Protein AF-A0A067RL12-F1 (afdb_monomer)

Sequence (99 aa):
MVALVALTRAQLGSVHCKVGCACSDEFKPLCGNDRQTYQNECKLRCSQCEKPGLEALFSGRCEDVFAVPAPVITYTAPIPMLQLAPAPVFYPFVLRPTI

Secondary structure (DSSP, 8-state):
------------S-----SS---------EEETTS-EESSHHHHHHHTTTSTT--EEEES-GGGGGTS----S--------------------------

Organism: Zootermopsis nevadensis (NCBI:txid136037)

Solvent-accessible surface area (backbone atoms only — not comparable to full-atom values): 6890 Å² total; per-residue (Å²): 133,85,88,74,83,78,71,75,79,70,81,73,83,69,77,77,72,56,93,69,75,91,57,78,89,62,82,50,38,25,10,30,71,84,67,43,61,25,53,24,69,61,55,44,52,47,48,30,65,82,36,80,85,61,44,77,72,47,87,35,44,54,79,45,70,78,67,50,79,62,79,71,93,66,80,78,62,81,79,79,88,78,81,92,78,82,83,81,93,72,86,77,82,84,76,79,81,89,127

pLDDT: mean 70.52, std 19.01, range [41.53, 95.12]

InterPro domains:
  IPR002350 Kazal domain [PF07648] (20-51)
  IPR002350 Kazal domain [PS00282] (23-46)
  IPR002350 Kazal domain [PS51465] (11-64)
  IPR002350 Kazal domain [SM00280] (16-62)
  IPR036058 Kazal domain superfamily [SSF100895] (15-62)

Nearest PDB structures (foldseek):
  1ds3-assembly1_I  TM=9.195E-01  e=2.120E-04  Meleagris gallopavo
  2sgd-assembly1_I  TM=7.845E-01  e=2.598E-04  Meleagris gallopavo
  2gkv-assembly2_B  TM=7.992E-01  e=5.479E-04  Meleagris gallopavo
  1ppf-assembly1_I  TM=7.217E-01  e=2.976E-04  Meleagris gallopavo
  2ovo-assembly1_A  TM=7.107E-01  e=8.807E-04  Lophura nycthemera

Mean predicted aligned error: 17.04 Å

Radius of gyration: 22.07 Å; Cα contacts (8 Å, |Δi|>4): 86; chains: 1; bounding box: 67×44×42 Å

Structure (mmCIF, N/CA/C/O backbone):
data_AF-A0A067RL12-F1
#
_entry.id   AF-A0A067RL12-F1
#
loop_
_atom_site.group_PDB
_atom_site.id
_atom_site.type_symbol
_atom_site.label_atom_id
_atom_site.label_alt_id
_atom_site.label_comp_id
_atom_site.label_asym_id
_atom_site.label_entity_id
_atom_site.label_seq_id
_atom_site.pdbx_PDB_ins_code
_atom_site.Cartn_x
_atom_site.Cartn_y
_atom_site.Cartn_z
_atom_site.occupancy
_atom_site.B_iso_or_equiv
_atom_site.auth_seq_id
_atom_site.auth_comp_id
_atom_site.auth_asym_id
_atom_site.auth_atom_id
_atom_site.pdbx_PDB_model_num
ATOM 1 N N . MET A 1 1 ? 42.203 1.462 25.840 1.00 51.09 1 MET A N 1
ATOM 2 C CA . MET A 1 1 ? 41.153 2.146 25.057 1.00 51.09 1 MET A CA 1
ATOM 3 C C . MET A 1 1 ? 40.135 1.090 24.655 1.00 51.09 1 MET A C 1
ATOM 5 O O . MET A 1 1 ? 40.393 0.323 23.741 1.00 51.09 1 MET A O 1
ATOM 9 N N . VAL A 1 2 ? 39.089 0.925 25.464 1.00 41.53 2 VAL A N 1
ATOM 10 C CA . VAL A 1 2 ? 38.148 -0.207 25.401 1.00 41.53 2 VAL A CA 1
ATOM 11 C C . VAL A 1 2 ? 37.295 -0.124 24.132 1.00 41.53 2 VAL A C 1
ATOM 13 O O . VAL A 1 2 ? 36.742 0.929 23.827 1.00 41.53 2 VAL A O 1
ATOM 16 N N . ALA A 1 3 ? 37.195 -1.235 23.401 1.00 56.50 3 ALA A N 1
ATOM 17 C CA . ALA A 1 3 ? 36.306 -1.393 22.260 1.00 56.50 3 ALA A CA 1
ATOM 18 C C . ALA A 1 3 ? 34.844 -1.439 22.731 1.00 56.50 3 ALA A C 1
ATOM 20 O O . ALA A 1 3 ? 34.459 -2.347 23.464 1.00 56.50 3 ALA A O 1
ATOM 21 N N . LEU A 1 4 ? 34.023 -0.490 22.282 1.00 57.34 4 LEU A N 1
ATOM 22 C CA . LEU A 1 4 ? 32.569 -0.578 22.376 1.00 57.34 4 LEU A CA 1
ATOM 23 C C . LEU A 1 4 ? 32.020 -0.647 20.958 1.00 57.34 4 LEU A C 1
ATOM 25 O O . LEU A 1 4 ? 31.747 0.363 20.313 1.00 57.34 4 LEU A O 1
ATOM 29 N N . VAL A 1 5 ? 31.897 -1.880 20.473 1.00 55.19 5 VAL A N 1
ATOM 30 C CA . VAL A 1 5 ? 31.002 -2.229 19.374 1.00 55.19 5 VAL A CA 1
ATOM 31 C C . VAL A 1 5 ? 29.617 -1.731 19.787 1.00 55.19 5 VAL A C 1
ATOM 33 O O . VAL A 1 5 ? 28.965 -2.333 20.640 1.00 55.19 5 VAL A O 1
ATOM 36 N N . ALA A 1 6 ? 29.204 -0.580 19.255 1.00 57.88 6 ALA A N 1
ATOM 37 C CA . ALA A 1 6 ? 27.876 -0.037 19.480 1.00 57.88 6 ALA A CA 1
ATOM 38 C C . ALA A 1 6 ? 26.882 -0.931 18.739 1.00 57.88 6 ALA A C 1
ATOM 40 O O . ALA A 1 6 ? 26.653 -0.786 17.539 1.00 57.88 6 ALA A O 1
ATOM 41 N N . LEU A 1 7 ? 26.408 -1.919 19.495 1.00 56.34 7 LEU A N 1
ATOM 42 C CA . LEU A 1 7 ? 25.200 -2.711 19.340 1.00 56.34 7 LEU A CA 1
ATOM 43 C C . LEU A 1 7 ? 24.341 -2.228 18.172 1.00 56.34 7 LEU A C 1
ATOM 45 O O . LEU A 1 7 ? 23.703 -1.175 18.217 1.00 56.34 7 LEU A O 1
ATOM 49 N N . THR A 1 8 ? 24.408 -3.033 17.114 1.00 55.78 8 THR A N 1
ATOM 50 C CA . THR A 1 8 ? 23.355 -3.284 16.137 1.00 55.78 8 THR A CA 1
ATOM 51 C C . THR A 1 8 ? 22.058 -2.558 16.484 1.00 55.78 8 THR A C 1
ATOM 53 O O . THR A 1 8 ? 21.326 -2.960 17.389 1.00 55.78 8 THR A O 1
ATOM 56 N N . ARG A 1 9 ? 21.732 -1.498 15.730 1.00 58.16 9 ARG A N 1
ATOM 57 C CA . ARG A 1 9 ? 20.341 -1.055 15.635 1.00 58.16 9 ARG A CA 1
ATOM 58 C C . ARG A 1 9 ? 19.574 -2.234 15.052 1.00 58.16 9 ARG A C 1
ATOM 60 O O . ARG A 1 9 ? 19.509 -2.390 13.836 1.00 58.16 9 ARG A O 1
ATOM 67 N N . ALA A 1 10 ? 19.052 -3.087 15.930 1.00 54.69 10 ALA A N 1
ATOM 68 C CA . ALA A 1 10 ? 17.937 -3.948 15.622 1.00 54.69 10 ALA A CA 1
ATOM 69 C C . ALA A 1 10 ? 16.947 -3.055 14.879 1.00 54.69 10 ALA A C 1
ATOM 71 O O . ALA A 1 10 ? 16.518 -2.021 15.398 1.00 54.69 10 ALA A O 1
ATOM 72 N N . GLN A 1 11 ? 16.695 -3.380 13.617 1.00 52.31 11 GLN A N 1
ATOM 73 C CA . GLN A 1 11 ? 15.680 -2.721 12.817 1.00 52.31 11 GLN A CA 1
ATOM 74 C C . GLN A 1 11 ? 14.329 -3.132 13.410 1.00 52.31 11 GLN A C 1
ATOM 76 O O . GLN A 1 11 ? 13.627 -3.978 12.868 1.00 52.31 11 GLN A O 1
ATOM 81 N N . LEU A 1 12 ? 13.983 -2.564 14.568 1.00 56.50 12 LEU A N 1
ATOM 82 C CA . LEU A 1 12 ? 12.622 -2.538 15.069 1.00 56.50 12 LEU A CA 1
ATOM 83 C C . LEU A 1 12 ? 11.842 -1.642 14.113 1.00 56.50 12 LEU A C 1
ATOM 85 O O . LEU A 1 12 ? 11.851 -0.425 14.260 1.00 56.50 12 LEU A O 1
ATOM 89 N N . GLY A 1 13 ? 11.267 -2.263 13.081 1.00 59.28 13 GLY A N 1
ATOM 90 C CA . GLY A 1 13 ? 10.114 -1.771 12.329 1.00 59.28 13 GLY A CA 1
ATOM 91 C C . GLY A 1 13 ? 10.069 -0.270 12.054 1.00 59.28 13 GLY A C 1
ATOM 92 O O . GLY A 1 13 ? 9.032 0.346 12.269 1.00 59.28 13 GLY A O 1
ATOM 93 N N . SER A 1 14 ? 11.160 0.340 11.587 1.00 59.28 14 SER A N 1
ATOM 94 C CA . SER A 1 14 ? 11.106 1.723 11.128 1.00 59.28 14 SER A CA 1
ATOM 95 C C . SER A 1 14 ? 10.616 1.746 9.682 1.00 59.28 14 SER A C 1
ATOM 97 O O . SER A 1 14 ? 11.177 1.103 8.787 1.00 59.28 14 SER A O 1
ATOM 99 N N . VAL A 1 15 ? 9.526 2.475 9.446 1.00 63.38 15 VAL A N 1
ATOM 100 C CA . VAL A 1 15 ? 9.105 2.871 8.101 1.00 63.38 15 VAL A CA 1
ATOM 101 C C . VAL A 1 15 ? 10.148 3.873 7.610 1.00 63.38 15 VAL A C 1
ATOM 103 O O . VAL A 1 15 ? 10.094 5.060 7.920 1.00 63.38 15 VAL A O 1
ATOM 106 N N . HIS A 1 16 ? 11.196 3.378 6.947 1.00 67.94 16 HIS A N 1
ATOM 107 C CA . HIS A 1 16 ? 12.232 4.242 6.399 1.00 67.94 16 HIS A CA 1
ATOM 108 C C . HIS A 1 16 ? 11.733 4.853 5.092 1.00 67.94 16 HIS A C 1
ATOM 110 O O . HIS A 1 16 ? 11.772 4.227 4.033 1.00 67.94 16 HIS A O 1
ATOM 116 N N . CYS A 1 17 ? 11.261 6.089 5.196 1.00 68.50 17 CYS A N 1
ATOM 117 C CA . CYS A 1 17 ? 10.743 6.862 4.083 1.00 68.50 17 CYS A CA 1
ATOM 118 C C . CYS A 1 17 ? 11.877 7.371 3.207 1.00 68.50 17 CYS A C 1
ATOM 120 O O . CYS A 1 17 ? 12.426 8.451 3.423 1.00 68.50 17 CYS A O 1
ATOM 122 N N . LYS A 1 18 ? 12.255 6.559 2.221 1.00 70.56 18 LYS A N 1
ATOM 123 C CA . LYS A 1 18 ? 13.198 6.976 1.192 1.00 70.56 18 LYS A CA 1
ATOM 124 C C . LYS A 1 18 ? 12.456 7.789 0.134 1.00 70.56 18 LYS A C 1
ATOM 126 O O . LYS A 1 18 ? 11.439 7.342 -0.390 1.00 70.56 18 LYS A O 1
ATOM 131 N N . VAL A 1 19 ? 12.980 8.973 -0.188 1.00 63.34 19 VAL A N 1
ATOM 132 C CA . VAL A 1 19 ? 12.526 9.772 -1.335 1.00 63.34 19 VAL A CA 1
ATOM 133 C C . VAL A 1 19 ? 12.770 8.933 -2.592 1.00 63.34 19 VAL A C 1
ATOM 135 O O . VAL A 1 19 ? 13.916 8.703 -2.974 1.00 63.34 19 VAL A O 1
ATOM 138 N N . GLY A 1 20 ? 11.692 8.403 -3.169 1.00 68.25 20 GLY A N 1
ATOM 139 C CA . GLY A 1 20 ? 11.748 7.374 -4.204 1.00 68.25 20 GLY A CA 1
ATOM 140 C C . GLY A 1 20 ? 11.779 5.968 -3.604 1.00 68.25 20 GLY A C 1
ATOM 141 O O . GLY A 1 20 ? 12.810 5.478 -3.135 1.00 68.25 20 GLY A O 1
ATOM 142 N N . CYS A 1 21 ? 10.637 5.290 -3.648 1.00 80.62 21 CYS A N 1
ATOM 143 C CA . CYS A 1 21 ? 10.541 3.906 -3.213 1.00 80.62 21 CYS A CA 1
ATOM 144 C C . CYS A 1 21 ? 11.098 2.969 -4.272 1.00 80.62 21 CYS A C 1
ATOM 146 O O . CYS A 1 21 ? 10.416 2.574 -5.214 1.00 80.62 21 CYS A O 1
ATOM 148 N N . ALA A 1 22 ? 12.371 2.624 -4.097 1.00 85.31 22 ALA A N 1
ATOM 149 C CA . ALA A 1 22 ? 13.030 1.577 -4.855 1.00 85.31 22 ALA A CA 1
ATOM 150 C C . ALA A 1 22 ? 12.507 0.211 -4.383 1.00 85.31 22 ALA A C 1
ATOM 152 O O . ALA A 1 22 ? 13.035 -0.376 -3.439 1.00 85.31 22 ALA A O 1
ATOM 153 N N . CYS A 1 23 ? 11.445 -0.266 -5.024 1.00 87.25 23 CYS A N 1
ATOM 154 C CA . CYS A 1 23 ? 10.865 -1.587 -4.807 1.00 87.25 23 CYS A CA 1
ATOM 155 C C . CYS A 1 23 ? 11.000 -2.420 -6.083 1.00 87.25 23 CYS A C 1
ATOM 157 O O . CYS A 1 23 ? 10.974 -1.871 -7.181 1.00 87.25 23 CYS A O 1
ATOM 159 N N . SER A 1 24 ? 11.112 -3.743 -5.938 1.00 88.00 24 SER A N 1
ATOM 160 C CA . SER A 1 24 ? 10.992 -4.657 -7.079 1.00 88.00 24 SER A CA 1
ATOM 161 C C . SER A 1 24 ? 9.577 -4.586 -7.665 1.00 88.00 24 SER A C 1
ATOM 163 O O . SER A 1 24 ? 8.617 -4.263 -6.954 1.00 88.00 24 SER A O 1
ATOM 165 N N . ASP A 1 25 ? 9.444 -4.939 -8.940 1.00 90.06 25 ASP A N 1
ATOM 166 C CA . ASP A 1 25 ? 8.159 -5.043 -9.641 1.00 90.06 25 ASP A CA 1
ATOM 167 C C . ASP A 1 25 ? 7.509 -6.428 -9.484 1.00 90.06 25 ASP A C 1
ATOM 169 O O . ASP A 1 25 ? 6.59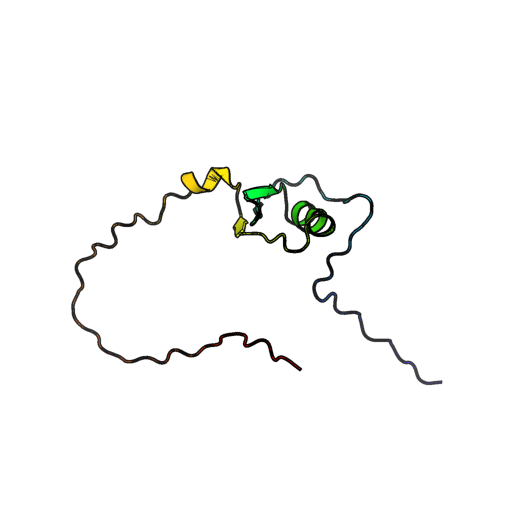0 -6.788 -10.217 1.00 90.06 25 ASP A O 1
ATOM 173 N N . GLU A 1 26 ? 7.960 -7.213 -8.500 1.00 92.56 26 GLU A N 1
ATOM 174 C CA . GLU A 1 26 ? 7.293 -8.454 -8.113 1.00 92.56 26 GLU A CA 1
ATOM 175 C C . GLU A 1 26 ? 5.837 -8.181 -7.704 1.00 92.56 26 GLU A C 1
ATOM 177 O O . GLU A 1 26 ? 5.558 -7.319 -6.860 1.00 92.56 26 GLU A O 1
ATOM 182 N N . PHE A 1 27 ? 4.919 -8.950 -8.291 1.00 93.62 27 PHE A N 1
ATOM 183 C CA . PHE A 1 27 ? 3.488 -8.844 -8.042 1.00 93.62 27 PHE A CA 1
ATOM 184 C C . PHE A 1 27 ? 3.048 -9.834 -6.956 1.00 93.62 27 PHE A C 1
ATOM 186 O O . PHE A 1 27 ? 2.845 -11.021 -7.208 1.00 93.62 27 PHE A O 1
ATOM 193 N N . LYS A 1 28 ? 2.900 -9.323 -5.734 1.00 94.81 28 LYS A N 1
ATOM 194 C CA . LYS A 1 28 ? 2.390 -10.008 -4.539 1.00 94.81 28 LYS A CA 1
ATOM 195 C C . LYS A 1 28 ? 1.362 -9.094 -3.863 1.00 94.81 28 LYS A C 1
ATOM 197 O O . LYS A 1 28 ? 1.721 -8.364 -2.937 1.00 94.81 28 LYS A O 1
ATOM 202 N N . PRO A 1 29 ? 0.113 -9.066 -4.359 1.00 95.12 29 PRO A N 1
ATOM 203 C CA . PRO A 1 29 ? -0.845 -8.048 -3.967 1.00 95.12 29 PRO A CA 1
ATOM 204 C C . PRO A 1 29 ? -1.202 -8.137 -2.481 1.00 95.12 29 PRO A C 1
ATOM 206 O O . PRO A 1 29 ? -1.317 -9.228 -1.924 1.00 95.12 29 PRO A O 1
ATOM 209 N N . LEU A 1 30 ? -1.394 -6.981 -1.854 1.00 94.50 30 LEU A N 1
ATOM 210 C CA . LEU A 1 30 ? -1.854 -6.830 -0.474 1.00 94.50 30 LEU A CA 1
ATOM 211 C C . LEU A 1 30 ? -2.996 -5.819 -0.443 1.00 94.50 30 LEU A C 1
ATOM 213 O O . LEU A 1 30 ? -2.887 -4.755 -1.052 1.00 94.50 30 LEU A O 1
ATOM 217 N N . CYS A 1 31 ? -4.055 -6.111 0.302 1.00 94.75 31 CYS A N 1
ATOM 218 C CA . CYS A 1 31 ? -5.120 -5.153 0.547 1.00 94.75 31 CYS A CA 1
ATOM 219 C C . CYS A 1 31 ? -4.790 -4.336 1.796 1.00 94.75 31 CYS A C 1
ATOM 221 O O . CYS A 1 31 ? -4.572 -4.907 2.864 1.00 94.75 31 CYS A O 1
ATOM 223 N N . GLY A 1 32 ? -4.740 -3.012 1.668 1.00 93.69 32 GLY A N 1
ATOM 224 C CA . GLY A 1 32 ? -4.557 -2.084 2.780 1.00 93.69 32 GLY A CA 1
ATOM 225 C C . GLY A 1 32 ? -5.855 -1.801 3.541 1.00 93.69 32 GLY A C 1
ATOM 226 O O . GLY A 1 32 ? -6.960 -1.972 3.022 1.00 93.69 32 GLY A O 1
ATOM 227 N N . ASN A 1 33 ? -5.737 -1.310 4.774 1.00 93.88 33 ASN A N 1
ATOM 228 C CA . ASN A 1 33 ? -6.872 -0.855 5.590 1.00 93.88 33 ASN A CA 1
ATOM 229 C C . ASN A 1 33 ? -7.600 0.370 5.010 1.00 93.88 33 ASN A C 1
ATOM 231 O O . ASN A 1 33 ? -8.739 0.656 5.378 1.00 93.88 33 ASN A O 1
ATOM 235 N N . ASP A 1 34 ? -6.978 1.047 4.051 1.00 93.38 34 ASP A N 1
ATOM 236 C CA . ASP A 1 34 ? -7.556 2.115 3.244 1.00 93.38 34 ASP A CA 1
ATOM 237 C C . ASP A 1 34 ? -8.338 1.604 2.020 1.00 93.38 34 ASP A C 1
ATOM 239 O O . ASP A 1 34 ? -8.797 2.410 1.207 1.00 93.38 34 ASP A O 1
ATOM 243 N N . ARG A 1 35 ? -8.524 0.279 1.908 1.00 92.12 35 ARG A N 1
ATOM 244 C CA . ARG A 1 35 ? -9.171 -0.412 0.783 1.00 92.12 35 ARG A CA 1
ATOM 245 C C . ARG A 1 35 ? -8.445 -0.203 -0.548 1.00 92.12 35 ARG A C 1
ATOM 247 O O . ARG A 1 35 ? -9.081 -0.231 -1.598 1.00 92.12 35 ARG A O 1
ATOM 254 N N . GLN A 1 36 ? -7.129 0.009 -0.516 1.00 94.31 36 GLN A N 1
ATOM 255 C CA . GLN A 1 36 ? -6.302 0.048 -1.720 1.00 94.31 36 GLN A CA 1
ATOM 256 C C . GLN A 1 36 ? -5.458 -1.216 -1.850 1.00 94.31 36 GLN A C 1
ATOM 258 O O . GLN A 1 36 ? -4.901 -1.730 -0.879 1.00 94.31 36 GLN A O 1
ATOM 263 N N . THR A 1 37 ? -5.357 -1.710 -3.080 1.00 94.88 37 THR A N 1
ATOM 264 C CA . THR A 1 37 ? -4.500 -2.840 -3.430 1.00 94.88 37 THR A CA 1
ATOM 265 C C . THR A 1 37 ? -3.080 -2.349 -3.705 1.00 94.88 37 THR A C 1
ATOM 267 O O . THR A 1 37 ? -2.839 -1.574 -4.630 1.00 94.88 37 THR A O 1
ATOM 270 N N . TYR A 1 38 ? -2.117 -2.859 -2.948 1.00 93.88 38 TYR A N 1
ATOM 271 C CA . TYR A 1 38 ? -0.691 -2.594 -3.104 1.00 93.88 38 TYR A CA 1
ATOM 272 C C . TYR A 1 38 ? -0.023 -3.750 -3.839 1.00 93.88 38 TYR A C 1
ATOM 274 O O . TYR A 1 38 ? -0.257 -4.902 -3.499 1.00 93.88 38 TYR A O 1
ATOM 282 N N . GLN A 1 39 ? 0.829 -3.469 -4.832 1.00 94.31 39 GLN A N 1
ATOM 283 C CA . GLN A 1 39 ? 1.435 -4.529 -5.660 1.00 94.31 39 GLN A CA 1
ATOM 284 C C . GLN A 1 39 ? 2.361 -5.465 -4.877 1.00 94.31 39 GLN A C 1
ATOM 286 O O . GLN A 1 39 ? 2.537 -6.606 -5.287 1.00 94.31 39 GLN A O 1
ATOM 291 N N . ASN A 1 40 ? 2.982 -4.973 -3.804 1.00 92.25 40 ASN A N 1
ATOM 292 C CA . ASN A 1 40 ? 3.812 -5.749 -2.892 1.00 92.25 40 ASN A CA 1
ATOM 293 C C . ASN A 1 40 ? 3.980 -5.029 -1.550 1.00 92.25 40 ASN A C 1
ATOM 295 O O . ASN A 1 40 ? 3.640 -3.851 -1.402 1.00 92.25 40 ASN A O 1
ATOM 299 N N . GLU A 1 41 ? 4.542 -5.746 -0.577 1.00 91.44 41 GLU A N 1
ATOM 300 C CA . GLU A 1 41 ? 4.776 -5.241 0.779 1.00 91.44 41 GLU A CA 1
ATOM 301 C C . GLU A 1 41 ? 5.679 -4.003 0.785 1.00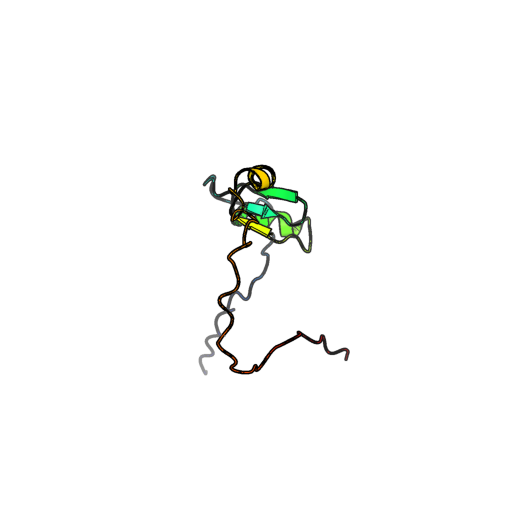 91.44 41 GLU A C 1
ATOM 303 O O . GLU A 1 41 ? 5.433 -3.058 1.530 1.00 91.44 41 GLU A O 1
ATOM 308 N N . CYS A 1 42 ? 6.689 -3.964 -0.089 1.00 91.44 42 CYS A N 1
ATOM 309 C CA . CYS A 1 42 ? 7.588 -2.818 -0.200 1.00 91.44 42 CYS A CA 1
ATOM 310 C C . CYS A 1 42 ? 6.826 -1.545 -0.601 1.00 91.44 42 CYS A C 1
ATOM 312 O O . CYS A 1 42 ? 7.005 -0.502 0.028 1.00 91.44 42 CYS A O 1
ATOM 314 N N . LYS A 1 43 ? 5.926 -1.628 -1.591 1.00 91.62 43 LYS A N 1
ATOM 315 C CA . LYS A 1 43 ? 5.089 -0.494 -2.017 1.00 91.62 43 LYS A CA 1
ATOM 316 C C . LYS A 1 43 ? 4.047 -0.113 -0.956 1.00 91.62 43 LYS A C 1
ATOM 318 O O . LYS A 1 43 ? 3.779 1.071 -0.790 1.00 91.62 43 LYS A O 1
ATOM 323 N N . LEU A 1 44 ? 3.525 -1.064 -0.180 1.00 92.81 44 LEU A N 1
ATOM 324 C CA . LEU A 1 44 ? 2.656 -0.755 0.965 1.00 92.81 44 LEU A CA 1
ATOM 325 C C . LEU A 1 44 ? 3.413 0.027 2.047 1.00 92.81 44 LEU A C 1
ATOM 327 O O . LEU A 1 44 ? 2.967 1.088 2.477 1.00 92.81 44 LEU A O 1
ATOM 331 N N . ARG A 1 45 ? 4.602 -0.449 2.436 1.00 89.25 45 ARG A N 1
ATOM 332 C CA . ARG A 1 45 ? 5.472 0.228 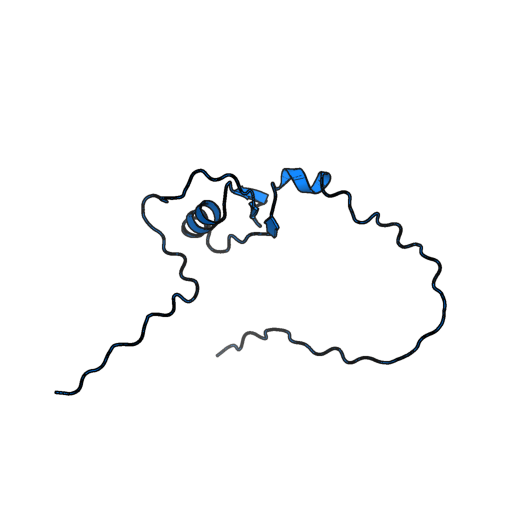3.412 1.00 89.25 45 ARG A CA 1
ATOM 333 C C . ARG A 1 45 ? 5.954 1.588 2.926 1.00 89.25 45 ARG A C 1
ATOM 335 O O . ARG A 1 45 ? 6.111 2.502 3.722 1.00 89.25 45 ARG A O 1
ATOM 342 N N . CYS A 1 46 ? 6.157 1.738 1.625 1.00 89.75 46 CYS A N 1
ATOM 343 C CA . CYS A 1 46 ? 6.422 3.034 1.022 1.00 89.75 46 CYS A CA 1
ATOM 344 C C . CYS A 1 46 ? 5.277 4.019 1.280 1.00 89.75 46 CYS A C 1
ATOM 346 O O . CYS A 1 46 ? 5.495 5.126 1.763 1.00 89.75 46 CYS A O 1
ATOM 348 N N . SER A 1 47 ? 4.041 3.604 1.005 1.00 90.88 47 SER A N 1
ATOM 349 C CA . SER A 1 47 ? 2.876 4.469 1.174 1.00 90.88 47 SER A CA 1
ATOM 350 C C . SER A 1 47 ? 2.552 4.786 2.633 1.00 90.88 47 SER A C 1
ATOM 352 O O . SER A 1 47 ? 1.871 5.776 2.885 1.00 90.88 47 SER A O 1
ATOM 354 N N . GLN A 1 48 ? 3.082 4.033 3.602 1.00 90.12 48 GLN A N 1
ATOM 355 C CA . GLN A 1 48 ? 2.997 4.387 5.028 1.00 90.12 48 GLN A CA 1
ATOM 356 C C . GLN A 1 48 ? 3.684 5.722 5.352 1.00 90.12 48 GLN A C 1
ATOM 358 O O . GLN A 1 48 ? 3.371 6.342 6.366 1.00 90.12 48 GLN A O 1
ATOM 363 N N . CYS A 1 49 ? 4.589 6.186 4.488 1.00 86.69 49 CYS A N 1
ATOM 364 C CA . CYS A 1 49 ? 5.231 7.491 4.614 1.00 86.69 49 CYS A CA 1
ATOM 365 C C . CYS A 1 49 ? 4.284 8.658 4.357 1.00 86.69 49 CYS A C 1
ATOM 367 O O . CYS A 1 49 ? 4.418 9.708 4.977 1.00 86.69 49 CYS A O 1
ATOM 369 N N . GLU A 1 50 ? 3.334 8.472 3.445 1.00 87.38 50 GLU A N 1
ATOM 370 C CA . GLU A 1 50 ? 2.316 9.470 3.114 1.00 87.38 50 GLU A CA 1
ATOM 371 C C . GLU A 1 50 ? 1.049 9.263 3.952 1.00 87.38 50 GLU A C 1
ATOM 373 O O . GLU A 1 50 ? 0.353 10.217 4.291 1.00 87.38 50 GLU A O 1
ATOM 378 N N . LYS A 1 51 ? 0.760 8.006 4.308 1.00 89.94 51 LYS A N 1
ATOM 379 C CA . LYS A 1 51 ? -0.425 7.574 5.051 1.00 89.94 51 LYS A CA 1
ATOM 380 C C . LYS A 1 51 ? -0.008 6.939 6.386 1.00 89.94 51 LYS A C 1
ATOM 382 O O . LYS A 1 51 ? 0.088 5.709 6.472 1.00 89.94 51 LYS A O 1
ATOM 387 N N . PRO A 1 52 ? 0.238 7.738 7.440 1.00 85.19 52 PRO A N 1
ATOM 388 C CA . PRO A 1 52 ? 0.538 7.191 8.758 1.00 85.19 52 PRO A CA 1
ATOM 389 C C . PRO A 1 52 ? -0.648 6.347 9.253 1.00 85.19 52 PRO A C 1
ATOM 391 O O . PRO A 1 52 ? -1.775 6.831 9.314 1.00 85.19 52 PRO A O 1
ATOM 394 N N . GLY A 1 53 ? -0.397 5.077 9.584 1.00 88.44 53 GLY A N 1
ATOM 395 C CA . GLY A 1 53 ? -1.434 4.113 9.988 1.00 88.44 53 GLY A CA 1
ATOM 396 C C . GLY A 1 53 ? -1.974 3.226 8.861 1.00 88.44 53 GLY A C 1
ATOM 397 O O . GLY A 1 53 ? -2.921 2.477 9.085 1.00 88.44 53 GLY A O 1
ATOM 398 N N . LEU A 1 54 ? -1.388 3.285 7.663 1.00 92.69 54 LEU A N 1
ATOM 399 C CA . LEU A 1 54 ? -1.655 2.306 6.614 1.00 92.69 54 LEU A CA 1
ATOM 400 C C . LEU A 1 54 ? -1.118 0.927 7.023 1.00 92.69 54 LEU A C 1
ATOM 402 O O . LEU A 1 54 ? 0.080 0.755 7.243 1.00 92.69 54 LEU A O 1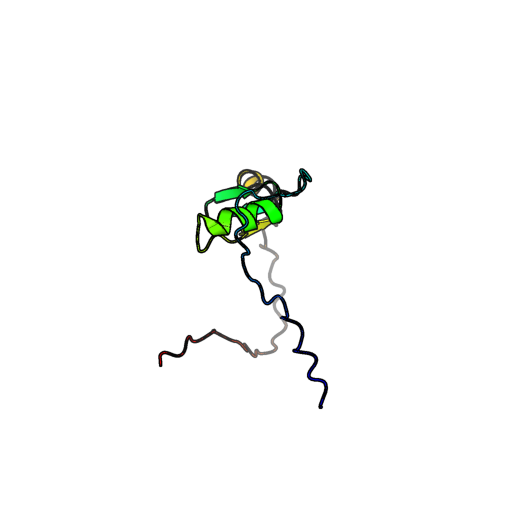
ATOM 406 N N . GLU A 1 55 ? -1.986 -0.074 7.066 1.00 91.88 55 GLU A N 1
ATOM 407 C CA . GLU A 1 55 ? -1.631 -1.450 7.425 1.00 91.88 55 GLU A CA 1
ATOM 4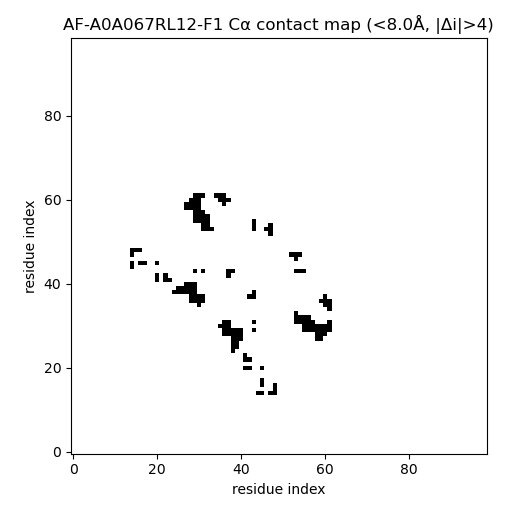08 C C . GLU A 1 55 ? -2.221 -2.432 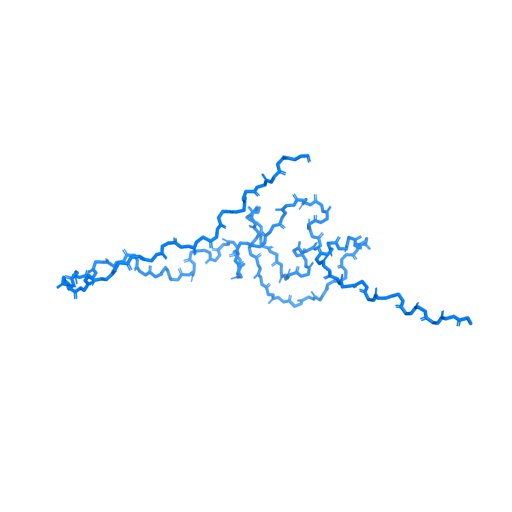6.415 1.00 91.88 55 GLU A C 1
ATOM 410 O O . GLU A 1 55 ? -3.257 -2.160 5.808 1.00 91.88 55 GLU A O 1
ATOM 415 N N . ALA A 1 56 ? -1.565 -3.577 6.225 1.00 92.38 56 ALA A N 1
ATOM 416 C CA . ALA A 1 56 ? -2.108 -4.650 5.402 1.00 92.38 56 ALA A CA 1
ATOM 417 C C . ALA A 1 56 ? -3.242 -5.363 6.158 1.00 92.38 56 ALA A C 1
ATOM 419 O O . ALA A 1 56 ? -3.036 -5.843 7.270 1.00 92.38 56 ALA A O 1
ATOM 420 N N . LEU A 1 57 ? -4.420 -5.458 5.542 1.00 91.25 57 LEU A N 1
ATOM 421 C CA . LEU A 1 57 ? -5.535 -6.272 6.025 1.00 91.25 57 LEU A CA 1
ATOM 422 C C . LEU A 1 57 ? -5.332 -7.749 5.678 1.00 91.25 57 LEU A C 1
ATOM 424 O O . LEU A 1 57 ? -5.461 -8.608 6.546 1.00 91.25 57 LEU A O 1
ATOM 428 N N . PHE A 1 58 ? -5.040 -8.051 4.409 1.00 88.56 58 PHE A N 1
ATOM 429 C CA . PHE A 1 58 ? -4.838 -9.421 3.930 1.00 88.56 58 PHE A CA 1
ATOM 430 C C . PHE A 1 58 ? -3.987 -9.471 2.654 1.00 88.56 58 PHE A C 1
ATOM 432 O O . PHE A 1 58 ? -3.865 -8.486 1.922 1.00 88.56 58 PHE A O 1
ATOM 439 N N . SER A 1 59 ? -3.414 -10.645 2.378 1.00 91.12 59 SER A N 1
ATOM 440 C CA . SER A 1 59 ? -2.678 -10.947 1.145 1.00 91.12 59 SER A CA 1
ATOM 441 C C . SER A 1 59 ? -3.649 -11.250 0.005 1.00 91.12 59 SER A C 1
ATOM 443 O O . SER A 1 59 ? -4.391 -12.226 0.065 1.00 91.12 59 SER A O 1
ATOM 445 N N . GLY A 1 60 ? -3.657 -10.407 -1.021 1.00 91.38 60 GLY A N 1
ATOM 446 C CA . GLY A 1 60 ? -4.619 -10.408 -2.122 1.00 91.38 60 GLY A CA 1
ATOM 447 C C . GLY A 1 60 ? -4.988 -8.985 -2.532 1.00 91.38 60 GLY A C 1
ATOM 448 O O . GLY A 1 60 ? -4.547 -8.017 -1.914 1.00 91.38 60 GLY A O 1
ATOM 449 N N . ARG A 1 61 ? -5.790 -8.832 -3.587 1.00 92.62 61 ARG A N 1
ATOM 450 C CA . ARG A 1 61 ? -6.350 -7.523 -3.939 1.00 92.62 61 ARG A CA 1
ATOM 451 C C . ARG A 1 61 ? -7.602 -7.258 -3.108 1.00 92.62 61 ARG A C 1
ATOM 453 O O . ARG A 1 61 ? -8.315 -8.193 -2.750 1.00 92.62 61 ARG A O 1
ATOM 460 N N . CYS A 1 62 ? -7.906 -5.997 -2.824 1.00 90.81 62 CYS A N 1
ATOM 461 C CA . CYS A 1 62 ? -9.122 -5.618 -2.106 1.00 90.81 62 CYS A CA 1
ATOM 462 C C . CYS A 1 62 ? -10.406 -6.036 -2.843 1.00 90.81 62 CYS A C 1
ATOM 464 O O . CYS A 1 62 ? -11.440 -6.248 -2.219 1.00 90.81 62 CYS A O 1
ATOM 466 N N . GLU A 1 63 ? -10.338 -6.204 -4.162 1.00 87.06 63 GLU A N 1
ATOM 467 C CA . GLU A 1 63 ? -11.437 -6.685 -4.997 1.00 87.06 63 GLU A CA 1
ATOM 468 C C . GLU A 1 63 ? -11.624 -8.211 -4.909 1.00 87.06 63 GLU A C 1
ATOM 470 O O . GLU A 1 63 ? -12.720 -8.719 -5.145 1.00 87.06 63 GLU A O 1
ATOM 475 N N . ASP A 1 64 ? -10.583 -8.949 -4.507 1.00 83.88 64 ASP A N 1
ATOM 476 C CA . ASP A 1 64 ? -10.602 -10.413 -4.404 1.00 83.88 64 ASP A CA 1
ATOM 477 C C . ASP A 1 64 ? -11.295 -10.905 -3.117 1.00 83.88 64 ASP A C 1
ATOM 479 O O . ASP A 1 64 ? -11.404 -12.110 -2.897 1.00 83.88 64 ASP A O 1
ATOM 483 N N . VAL A 1 65 ? -11.830 -10.006 -2.278 1.00 66.44 65 VAL A N 1
ATOM 484 C CA . VAL A 1 65 ? -12.653 -10.364 -1.100 1.00 66.44 65 VAL A CA 1
ATOM 485 C C . VAL A 1 65 ? -13.867 -11.213 -1.502 1.00 66.44 65 VAL A C 1
ATOM 487 O O . VAL A 1 65 ? -14.328 -12.038 -0.721 1.00 66.44 65 VAL A O 1
ATOM 490 N N . PHE A 1 66 ? -14.340 -11.076 -2.745 1.00 61.00 66 PHE A N 1
ATOM 491 C CA . PHE A 1 66 ? -15.395 -11.916 -3.325 1.00 61.00 66 PHE A CA 1
ATOM 492 C C . PHE A 1 66 ? -14.894 -13.255 -3.897 1.00 61.00 66 PHE A C 1
ATOM 494 O O . PHE A 1 66 ? -15.706 -14.117 -4.225 1.00 61.00 66 PHE A O 1
ATOM 501 N N . ALA A 1 67 ? -13.578 -13.426 -4.042 1.00 54.47 67 ALA A N 1
ATOM 502 C CA . ALA A 1 67 ? -12.935 -14.596 -4.638 1.00 54.47 67 ALA A CA 1
ATOM 503 C C . ALA A 1 67 ? -12.313 -15.543 -3.605 1.00 54.47 67 ALA A C 1
ATOM 505 O O . ALA A 1 67 ? -11.885 -16.637 -3.971 1.00 54.47 67 ALA A O 1
ATOM 506 N N . VAL A 1 68 ? -12.303 -15.178 -2.318 1.00 47.38 68 VAL A N 1
ATOM 507 C CA . VAL A 1 68 ? -12.243 -16.202 -1.278 1.00 47.38 68 VAL A CA 1
ATOM 508 C C . VAL A 1 68 ? -13.583 -16.928 -1.395 1.00 47.38 68 VAL A C 1
ATOM 510 O O . VAL A 1 68 ? -14.609 -16.295 -1.126 1.00 47.38 68 VAL A O 1
ATOM 513 N N . PRO A 1 69 ? -13.655 -18.213 -1.808 1.00 48.44 69 PRO A N 1
ATOM 514 C CA . PRO A 1 69 ? -14.815 -18.986 -1.418 1.00 48.44 69 PRO A CA 1
ATOM 515 C C . PRO A 1 69 ? -14.823 -18.841 0.096 1.00 48.44 69 PRO A C 1
ATOM 517 O O . PRO A 1 69 ? -13.888 -19.294 0.761 1.00 48.44 69 PRO A O 1
ATOM 520 N N . ALA A 1 70 ? -15.798 -18.100 0.628 1.00 43.41 70 ALA A N 1
ATOM 521 C CA . ALA A 1 70 ? -16.019 -18.047 2.057 1.00 43.41 70 ALA A CA 1
ATOM 522 C C . ALA A 1 70 ? -15.847 -19.484 2.572 1.00 43.41 70 ALA A C 1
ATOM 524 O O . ALA A 1 70 ? -16.248 -20.418 1.857 1.00 43.41 70 ALA A O 1
ATOM 525 N N . PRO A 1 71 ? -15.294 -19.728 3.774 1.00 49.06 71 PRO A N 1
ATOM 526 C CA . PRO A 1 71 ? -15.724 -20.947 4.427 1.00 49.06 71 PRO A CA 1
ATOM 527 C C . PRO A 1 71 ? -17.242 -20.825 4.387 1.00 49.06 71 PRO A C 1
ATOM 529 O O . PRO A 1 71 ? -17.783 -19.842 4.893 1.00 49.06 71 PRO A O 1
ATOM 532 N N . VAL A 1 72 ? -17.892 -21.687 3.604 1.00 49.16 72 VAL A N 1
ATOM 533 C CA . VAL A 1 72 ? -19.339 -21.713 3.469 1.00 49.16 72 VAL A CA 1
ATOM 534 C C . VAL A 1 72 ? -19.877 -21.484 4.873 1.00 49.16 72 VAL A C 1
ATOM 536 O O . VAL A 1 72 ? -19.577 -22.260 5.783 1.00 49.16 72 VAL A O 1
ATOM 539 N N . ILE A 1 73 ? -20.556 -20.354 5.093 1.00 49.72 73 ILE A N 1
ATOM 540 C CA . ILE A 1 73 ? -21.155 -20.014 6.389 1.00 49.72 73 ILE A CA 1
ATOM 541 C C . ILE A 1 73 ? -22.417 -20.883 6.524 1.00 49.72 73 ILE A C 1
ATOM 543 O O . ILE A 1 73 ? -23.537 -20.415 6.668 1.00 49.72 73 ILE A O 1
ATOM 547 N N . THR A 1 74 ? -22.224 -22.192 6.401 1.00 50.72 74 THR A N 1
ATOM 548 C CA . THR A 1 74 ? -23.164 -23.271 6.653 1.00 50.72 74 THR A CA 1
ATOM 549 C C . THR A 1 74 ? -22.489 -24.221 7.635 1.00 50.72 74 THR A C 1
ATOM 551 O O . THR A 1 74 ? -22.436 -25.428 7.432 1.00 50.72 74 THR A O 1
ATOM 554 N N . TYR A 1 75 ? -21.972 -23.676 8.737 1.00 51.03 75 TYR A N 1
ATOM 555 C CA . TYR A 1 75 ? -21.777 -24.443 9.967 1.00 51.03 75 TYR A CA 1
ATOM 556 C C . TYR A 1 75 ? -23.116 -24.560 10.713 1.00 51.03 75 TYR A C 1
ATOM 558 O O . TYR A 1 75 ? -23.220 -24.306 11.905 1.00 51.03 75 TYR A O 1
ATOM 566 N N . THR A 1 76 ? -24.164 -25.000 10.017 1.00 51.16 76 THR A N 1
ATOM 567 C CA . THR A 1 76 ? -25.178 -25.847 10.649 1.00 51.16 76 THR A CA 1
ATOM 568 C C . THR A 1 76 ? -24.680 -27.285 10.550 1.00 51.16 76 THR A C 1
ATOM 570 O O . THR A 1 76 ? -25.262 -28.117 9.860 1.00 51.16 76 THR A O 1
ATOM 573 N N . ALA A 1 77 ? -23.552 -27.572 11.201 1.00 55.16 77 ALA A N 1
ATOM 574 C CA . ALA A 1 77 ? -23.280 -28.935 11.621 1.00 55.16 77 ALA A CA 1
ATOM 575 C C . ALA A 1 77 ? -24.210 -29.186 12.821 1.00 55.16 77 ALA A C 1
ATOM 577 O O . ALA A 1 77 ? -24.217 -28.361 13.740 1.00 55.16 77 ALA A O 1
ATOM 578 N N . PRO A 1 78 ? -25.039 -30.245 12.830 1.00 55.28 78 PRO A N 1
ATOM 579 C CA .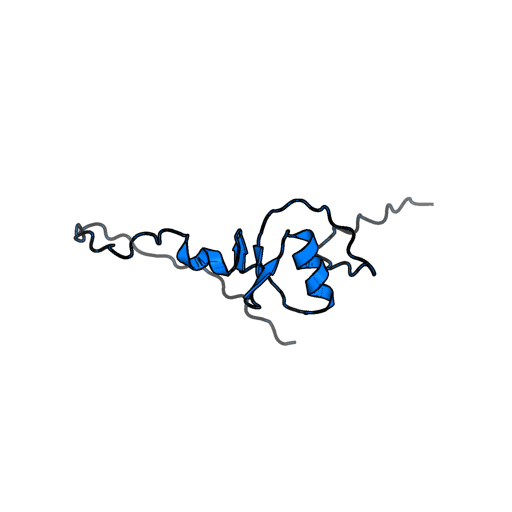 PRO A 1 78 ? -25.809 -30.582 14.017 1.00 55.28 78 PRO A CA 1
ATOM 580 C C . PRO A 1 78 ? -24.818 -30.785 15.161 1.00 55.28 78 PRO A C 1
ATOM 582 O O . PRO A 1 78 ? -23.897 -31.587 15.042 1.00 55.28 78 PRO A O 1
ATOM 585 N N . ILE A 1 79 ? -24.982 -30.014 16.233 1.00 59.44 79 ILE A N 1
ATOM 586 C CA . ILE A 1 79 ? -24.197 -30.123 17.461 1.00 59.44 79 ILE A CA 1
ATOM 587 C C . ILE A 1 79 ? -24.242 -31.597 17.909 1.00 59.44 79 ILE A C 1
ATOM 589 O O . ILE A 1 79 ? -25.319 -32.049 18.309 1.00 59.44 79 ILE A O 1
ATOM 593 N N . PRO A 1 80 ? -23.137 -32.374 17.898 1.00 52.03 80 PRO A N 1
ATOM 594 C CA . PRO A 1 80 ? -23.063 -33.535 18.758 1.00 52.03 80 PRO A CA 1
ATOM 595 C C . PRO A 1 80 ? -22.845 -32.972 20.158 1.00 52.03 80 PRO A C 1
ATOM 597 O O . PRO A 1 80 ? -21.755 -32.539 20.533 1.00 52.03 80 PRO A O 1
ATOM 600 N N . MET A 1 81 ? -23.946 -32.886 20.898 1.00 62.03 81 MET A N 1
ATOM 601 C CA . MET A 1 81 ? -23.946 -32.615 22.325 1.00 62.03 81 MET A CA 1
ATOM 602 C C . MET A 1 81 ? -23.052 -33.681 22.965 1.00 62.03 81 MET A C 1
ATOM 604 O O . MET A 1 81 ? -23.446 -34.843 22.952 1.00 62.03 81 MET A O 1
ATOM 608 N N . LEU A 1 82 ? -21.854 -33.299 23.426 1.00 56.09 82 LEU A N 1
ATOM 609 C CA . LEU A 1 82 ? -21.155 -33.773 24.633 1.00 56.09 82 LEU A CA 1
ATOM 610 C C . LEU A 1 82 ? -19.625 -33.656 24.471 1.00 56.09 82 LEU A C 1
ATOM 612 O O . LEU A 1 82 ? -18.961 -34.563 23.988 1.00 56.09 82 LEU A O 1
ATOM 616 N N . GLN A 1 83 ? -19.053 -32.549 24.939 1.00 52.69 83 GLN A N 1
ATOM 617 C CA . GLN A 1 83 ? -17.911 -32.613 25.854 1.00 52.69 83 GLN A CA 1
ATOM 618 C C . GLN A 1 83 ? -17.775 -31.252 26.550 1.00 52.69 83 GLN A C 1
ATOM 620 O O . GLN A 1 83 ? -17.350 -30.262 25.958 1.00 52.69 83 GLN A O 1
ATOM 625 N N . LEU A 1 84 ? -18.182 -31.210 27.821 1.00 56.00 84 LEU A N 1
ATOM 626 C CA . LEU A 1 84 ? -17.817 -30.149 28.751 1.00 56.00 84 LEU A CA 1
ATOM 627 C C . LEU A 1 84 ? -16.349 -30.344 29.143 1.00 56.00 84 LEU A C 1
ATOM 629 O O . LEU A 1 84 ? -16.013 -31.344 29.772 1.00 56.00 84 LEU A O 1
ATOM 633 N N . ALA A 1 85 ? -15.509 -29.353 28.867 1.00 51.66 85 ALA A N 1
ATOM 634 C CA . ALA A 1 85 ? -14.392 -29.020 29.742 1.00 51.66 85 ALA A CA 1
ATOM 635 C C . ALA A 1 85 ? -14.132 -27.500 29.679 1.00 51.66 85 ALA A C 1
ATOM 637 O O . ALA A 1 85 ? -14.287 -26.903 28.612 1.00 51.66 85 ALA A O 1
ATOM 638 N N . PRO A 1 86 ? -13.827 -26.863 30.824 1.00 47.31 86 PRO A N 1
ATOM 639 C CA . PRO A 1 86 ? -13.960 -25.425 31.041 1.00 47.31 86 PRO A CA 1
ATOM 640 C C . PRO A 1 86 ? -12.731 -24.624 30.581 1.00 47.31 86 PRO A C 1
ATOM 642 O O . PRO A 1 86 ? -11.655 -25.169 30.354 1.00 47.31 86 PRO A O 1
ATOM 645 N N . ALA A 1 87 ? -12.926 -23.308 30.470 1.00 44.56 87 ALA A N 1
ATOM 646 C CA . ALA A 1 87 ? -11.944 -22.305 30.060 1.00 44.56 87 ALA A CA 1
ATOM 647 C C . ALA A 1 87 ? -10.629 -22.343 30.879 1.00 44.56 87 ALA A C 1
ATOM 649 O O . ALA A 1 87 ? -10.609 -22.798 32.023 1.00 44.56 87 ALA A O 1
ATOM 650 N N . PRO A 1 88 ? -9.551 -21.749 30.341 1.00 49.50 88 PRO A N 1
ATOM 651 C CA . PRO A 1 88 ? -9.369 -20.339 30.662 1.00 49.50 88 PRO A CA 1
ATOM 652 C C . PRO A 1 88 ? -9.102 -19.477 29.429 1.00 49.50 88 PRO A C 1
ATOM 654 O O . PRO A 1 88 ? -8.190 -19.698 28.637 1.00 49.50 88 PRO A O 1
ATOM 657 N N . VAL A 1 89 ? -9.910 -18.427 29.337 1.00 52.69 89 VAL A N 1
ATOM 658 C CA . VAL A 1 89 ? -9.615 -17.205 28.602 1.00 52.69 89 VAL A CA 1
ATOM 659 C C . VAL A 1 89 ? -8.414 -16.550 29.288 1.00 52.69 89 VAL A C 1
ATOM 661 O O . VAL A 1 89 ? -8.538 -16.075 30.412 1.00 52.69 89 VAL A O 1
ATOM 664 N N . PHE A 1 90 ? -7.262 -16.529 28.623 1.00 49.06 90 PHE A N 1
ATOM 665 C CA . PHE A 1 90 ? -6.112 -15.694 28.982 1.00 49.06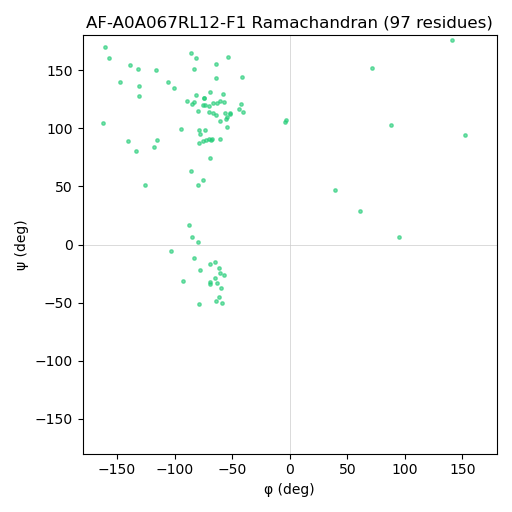 90 PHE A CA 1
ATOM 666 C C . PHE A 1 90 ? -5.501 -15.181 27.665 1.00 49.06 90 PHE A C 1
ATOM 668 O O . PHE A 1 90 ? -4.877 -15.953 26.948 1.00 49.06 90 PHE A O 1
ATOM 675 N N . TYR A 1 91 ? -5.967 -14.034 27.149 1.00 45.28 91 TYR A N 1
ATOM 676 C CA . TYR A 1 91 ? -5.488 -12.652 27.402 1.00 45.28 91 TYR A CA 1
ATOM 677 C C . TYR A 1 91 ? -4.103 -12.359 26.765 1.00 45.28 91 TYR A C 1
ATOM 679 O O . TYR A 1 91 ? -3.300 -13.281 26.679 1.00 45.28 91 TYR A O 1
ATOM 687 N N . PRO A 1 92 ? -3.762 -11.101 26.383 1.00 52.81 92 PRO A N 1
ATOM 688 C CA . PRO A 1 92 ? -4.379 -9.874 26.885 1.00 52.81 92 PRO A CA 1
ATOM 689 C C . PRO A 1 92 ? -4.677 -8.730 25.898 1.00 52.81 92 PRO A C 1
ATOM 691 O O . PRO A 1 92 ? -3.994 -8.484 24.909 1.00 52.81 92 PRO A O 1
ATOM 694 N N . PHE A 1 93 ? -5.681 -7.951 26.309 1.00 42.84 93 PHE A N 1
ATOM 695 C CA . PHE A 1 93 ? -5.815 -6.514 26.094 1.00 42.84 93 PHE A CA 1
ATOM 696 C C . PHE A 1 93 ? -4.477 -5.791 26.306 1.00 42.84 93 PHE A C 1
ATOM 698 O O . PHE A 1 93 ? -3.940 -5.791 27.415 1.00 42.84 93 PHE A O 1
ATOM 705 N N . VAL A 1 94 ? -3.984 -5.091 25.285 1.00 47.19 94 VAL A N 1
ATOM 706 C CA . VAL A 1 94 ? -2.939 -4.081 25.478 1.00 47.19 94 VAL A CA 1
ATOM 707 C C . VAL A 1 94 ? -3.619 -2.823 26.013 1.00 47.19 94 VAL A C 1
ATOM 709 O O . VAL A 1 94 ? -4.059 -1.949 25.269 1.00 47.19 94 VAL A O 1
ATOM 712 N N . LEU A 1 95 ? -3.753 -2.767 27.336 1.00 45.75 95 LEU A N 1
ATOM 713 C CA . LEU A 1 95 ? -3.959 -1.524 28.065 1.00 45.75 95 LEU A CA 1
ATOM 714 C C . LEU A 1 95 ? -2.792 -0.593 27.717 1.00 45.75 95 LEU A C 1
ATOM 716 O O . LEU A 1 95 ? -1.647 -0.871 28.068 1.00 45.75 95 LEU A O 1
ATOM 720 N N . ARG A 1 96 ? -3.072 0.508 27.015 1.00 43.84 96 ARG A N 1
ATOM 721 C CA . ARG A 1 96 ? -2.166 1.660 26.992 1.00 43.84 96 ARG A CA 1
ATOM 722 C C . ARG A 1 96 ? -2.076 2.205 28.423 1.00 43.84 96 ARG A C 1
ATOM 724 O O . ARG A 1 96 ? -3.115 2.595 28.954 1.00 43.84 96 ARG A O 1
ATOM 731 N N . PRO A 1 97 ? -0.891 2.279 29.048 1.00 56.59 97 PRO A N 1
ATOM 732 C CA . PRO A 1 97 ? -0.712 3.095 30.233 1.00 56.59 97 PRO A CA 1
ATOM 733 C C . PRO A 1 97 ? -0.648 4.563 29.798 1.00 56.59 97 PRO A C 1
ATOM 735 O O . PRO A 1 97 ? 0.219 4.951 29.019 1.00 56.59 97 PRO A O 1
ATOM 738 N N . THR A 1 98 ? -1.578 5.375 30.292 1.00 55.28 98 THR A N 1
ATOM 739 C CA . THR A 1 98 ? -1.366 6.812 30.492 1.00 55.28 98 THR A CA 1
ATOM 740 C C . THR A 1 98 ? -0.390 6.995 31.649 1.00 55.28 98 THR A C 1
ATOM 742 O O . THR A 1 98 ? -0.759 6.659 32.772 1.00 55.28 98 THR A O 1
ATOM 745 N N . ILE A 1 99 ? 0.801 7.527 31.367 1.00 54.62 99 ILE A N 1
ATOM 746 C CA . ILE A 1 99 ? 1.578 8.465 32.198 1.00 54.62 99 ILE A CA 1
ATOM 747 C C . ILE A 1 99 ? 2.254 9.430 31.224 1.00 54.62 99 ILE A C 1
ATOM 749 O O . ILE A 1 9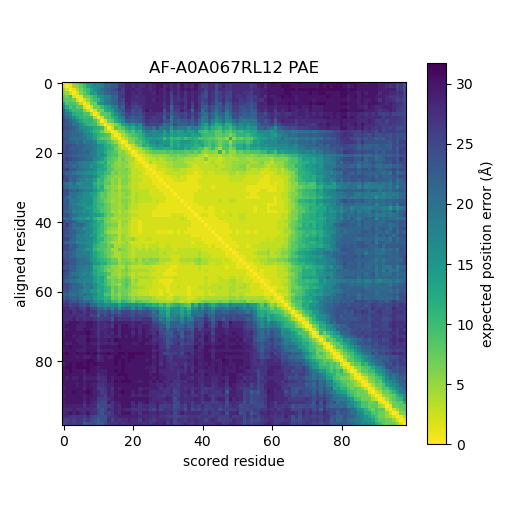9 ? 2.839 8.932 30.234 1.00 54.62 99 ILE A O 1
#

Foldseek 3Di:
DDDDPPDDPPPPDDLPADPDQPDDQQAWWFQKPVLAIDRDPSRQSNCCVVVVPIDTPGTDHSVCVVVPPPPPVPPPPPDPPDDDDDDDDDDDDPDDDDD